Protein AF-A0AA35XEK7-F1 (afdb_monomer_lite)

Organism: Geodia barretti (NCBI:txid519541)

pLDDT: mean 79.17, std 14.67, range [44.12, 97.38]

Radius of gyration: 35.58 Å; chains: 1; bounding box: 58×60×101 Å

Secondary structure (DSSP, 8-state):
-GGGTPPTTSPSSTTS-S-SSPPP---PPTT--HHHHHHHHHTT-PPPPTTHHHHHHHHHHHHHHHHHHHHHHHHHS--HHHHHHHHHGGG-TT------PPPPGGGHHHHHHHHHHHHHHHHHHHHHHHHHHHHHTTHHHHHHHHHH--

InterPro domains:
  IPR000467 G-patch domain [PF01585] (1-35)
  IPR000467 G-patch domain [PS50174] (1-39)
  IPR000467 G-patch domain [SM00443] (1-37)

Foldseek 3Di:
DVVVVDDQPFADDPVSPHDNDDDDDQDADPPDDPVVSVVCVVVVVRDDDPPPVVVVVVVVVVVVVVVVVVVVVVVVDCDPVNVVCVVVCVVCPPDPPPPPDDDDPVCVVVVVVVVVVVVVVVVVVVVVVVVVVVVCVVVVVVVVVVVVPD

Structure (mmCIF, N/CA/C/O backbone):
data_AF-A0AA35XEK7-F1
#
_entry.id   AF-A0AA35XEK7-F1
#
loop_
_atom_site.group_PDB
_atom_site.id
_atom_site.type_symbol
_atom_site.label_atom_id
_atom_site.label_alt_id
_atom_site.label_comp_id
_atom_site.label_asym_id
_atom_site.label_entity_id
_atom_site.label_seq_id
_atom_site.pdbx_PDB_ins_code
_atom_site.Cartn_x
_atom_site.Cartn_y
_atom_site.Cartn_z
_atom_site.occupancy
_atom_site.B_iso_or_equiv
_atom_site.auth_seq_id
_atom_site.auth_comp_id
_atom_site.auth_asym_id
_atom_site.auth_atom_id
_atom_site.pdbx_PDB_model_num
ATOM 1 N N . MET A 1 1 ? -23.694 0.181 23.826 1.00 85.19 1 MET A N 1
ATOM 2 C CA . MET A 1 1 ? -24.130 1.590 23.705 1.00 85.19 1 MET A CA 1
ATOM 3 C C . MET A 1 1 ? -25.614 1.716 23.375 1.00 85.19 1 MET A C 1
ATOM 5 O O . MET A 1 1 ? -26.279 2.462 24.072 1.00 85.19 1 MET A O 1
ATOM 9 N N . ALA A 1 2 ? -26.163 0.967 22.407 1.00 89.62 2 ALA A N 1
ATOM 10 C CA . ALA A 1 2 ? -27.586 1.066 22.034 1.00 89.62 2 ALA A CA 1
ATOM 11 C C . ALA A 1 2 ? -28.577 0.903 23.209 1.00 89.62 2 ALA A C 1
ATOM 13 O O . ALA A 1 2 ? -29.532 1.659 23.316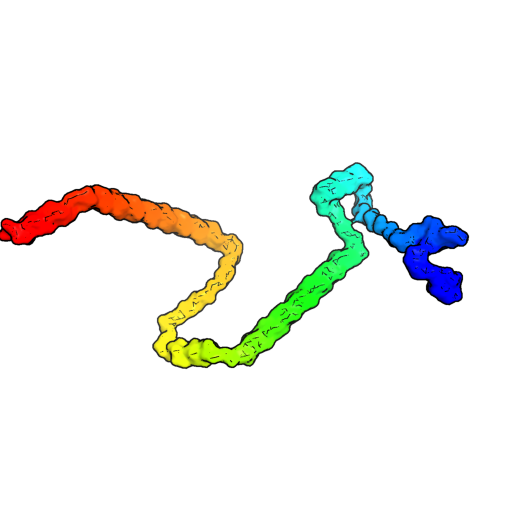 1.00 89.62 2 ALA A O 1
ATOM 14 N N . LYS A 1 3 ? -28.297 -0.006 24.157 1.00 94.62 3 LYS A N 1
ATOM 15 C CA . LYS A 1 3 ? -29.107 -0.189 25.381 1.00 94.62 3 LYS A CA 1
ATOM 16 C C . LYS A 1 3 ? -29.167 1.046 26.300 1.00 94.62 3 LYS A C 1
ATOM 18 O O . LYS A 1 3 ? -30.037 1.109 27.151 1.00 94.62 3 LYS A O 1
ATOM 23 N N . MET A 1 4 ? -28.261 2.010 26.122 1.00 91.44 4 MET A N 1
ATOM 24 C CA . MET A 1 4 ? -28.201 3.273 26.871 1.00 91.44 4 MET A CA 1
ATOM 25 C C . MET A 1 4 ? -28.792 4.451 26.075 1.00 91.44 4 MET A C 1
ATOM 27 O O . MET A 1 4 ? -28.543 5.601 26.416 1.00 91.44 4 MET A O 1
ATOM 31 N N . GLY A 1 5 ? -29.508 4.183 24.974 1.00 92.38 5 GLY A N 1
ATOM 32 C CA . GLY A 1 5 ? -30.110 5.219 24.127 1.00 92.38 5 GLY A CA 1
ATOM 33 C C . GLY A 1 5 ? -29.182 5.808 23.059 1.00 92.38 5 GLY A C 1
ATOM 34 O O . GLY A 1 5 ? -29.543 6.779 22.403 1.00 92.38 5 GLY A O 1
ATOM 35 N N . TYR A 1 6 ? -27.993 5.232 22.846 1.00 93.50 6 TYR A N 1
ATOM 36 C CA . TYR A 1 6 ? -27.131 5.638 21.734 1.00 93.50 6 TYR A CA 1
ATOM 37 C C . TYR A 1 6 ? -27.752 5.260 20.385 1.00 93.50 6 TYR A C 1
ATOM 39 O O . TYR A 1 6 ? -28.045 4.087 20.141 1.00 93.50 6 TYR A O 1
ATOM 47 N N . VAL A 1 7 ? -27.869 6.242 19.491 1.00 91.94 7 VAL A N 1
ATOM 48 C CA . VAL A 1 7 ? -28.348 6.052 18.119 1.00 91.94 7 VAL A CA 1
ATOM 49 C C . VAL A 1 7 ? -27.150 5.906 17.187 1.00 91.94 7 VAL A C 1
ATOM 51 O O . VAL A 1 7 ? -26.280 6.774 17.133 1.00 91.94 7 VAL A O 1
ATOM 54 N N . VAL A 1 8 ? -27.113 4.802 16.440 1.00 92.00 8 VAL A N 1
ATOM 55 C CA . VAL A 1 8 ? -26.034 4.513 15.487 1.00 92.00 8 VAL A CA 1
ATOM 56 C C . VAL A 1 8 ? -25.945 5.632 14.449 1.00 92.00 8 VAL A C 1
ATOM 58 O O . VAL A 1 8 ? -26.953 6.037 13.876 1.00 92.00 8 VAL A O 1
ATOM 61 N N . GLY A 1 9 ? -24.732 6.136 14.222 1.00 91.81 9 GLY A N 1
ATOM 62 C CA . GLY A 1 9 ? -24.469 7.215 13.266 1.00 91.81 9 GLY A CA 1
ATOM 63 C C . GLY A 1 9 ? -24.627 8.627 13.836 1.00 91.81 9 GLY A C 1
ATOM 64 O O . GLY A 1 9 ? -24.297 9.583 13.141 1.00 91.81 9 GLY A O 1
ATOM 65 N N . LYS A 1 10 ? -25.069 8.780 15.092 1.00 92.31 10 LYS A N 1
ATOM 66 C CA . LYS A 1 10 ? -25.047 10.069 15.795 1.00 92.31 10 LYS A CA 1
ATOM 67 C C . LYS A 1 10 ? -23.842 10.192 16.720 1.00 92.31 10 LYS A C 1
ATOM 69 O O . LYS A 1 10 ? -23.282 9.196 17.188 1.00 92.31 10 LYS A O 1
ATOM 74 N N . GLY A 1 11 ? -23.452 11.439 16.961 1.00 93.19 11 GLY A N 1
ATOM 75 C CA . GLY A 1 11 ? -22.467 11.796 17.966 1.00 93.19 11 GLY A CA 1
ATOM 76 C C . GLY A 1 11 ? -22.950 11.494 19.379 1.00 93.19 11 GLY A C 1
ATOM 77 O O . GLY A 1 11 ? -24.148 11.377 19.631 1.00 93.19 11 GLY A O 1
ATOM 78 N N . LEU A 1 12 ? -22.011 11.371 20.314 1.00 91.50 12 LEU A N 1
ATOM 79 C CA . LEU A 1 12 ? -22.321 11.340 21.748 1.00 91.50 12 LEU A CA 1
ATOM 80 C C . LEU A 1 12 ? -22.579 12.767 22.274 1.00 91.50 12 LEU A C 1
ATOM 82 O O . LEU A 1 12 ? -22.238 13.738 21.613 1.00 91.50 12 LEU A O 1
ATOM 86 N N . GLY A 1 13 ? -23.170 12.913 23.460 1.00 90.81 13 GLY A N 1
ATOM 87 C CA . GLY A 1 13 ? -23.490 14.220 24.061 1.00 90.81 13 GLY A CA 1
ATOM 88 C C . GLY A 1 13 ? -24.986 14.538 24.051 1.00 90.81 13 GLY A C 1
ATOM 89 O O . GLY A 1 13 ? -25.775 13.829 23.425 1.00 90.81 13 GLY A O 1
ATOM 90 N N . LYS A 1 14 ? -25.388 15.598 24.763 1.00 90.44 14 LYS A N 1
ATOM 91 C CA . LYS A 1 14 ? -26.807 15.929 25.009 1.00 90.44 14 LYS A CA 1
ATOM 92 C C . LYS A 1 14 ? -27.581 16.178 23.710 1.00 90.44 14 LYS A C 1
ATOM 94 O O . LYS A 1 14 ? -28.714 15.729 23.576 1.00 90.44 14 LYS A O 1
ATOM 99 N N . SER A 1 15 ? -26.934 16.844 22.757 1.00 91.62 15 SER A N 1
ATOM 100 C CA . SER A 1 15 ? -27.483 17.146 21.429 1.00 91.62 15 SER A CA 1
ATOM 101 C C . SER A 1 15 ? -26.858 16.292 20.316 1.00 91.62 15 SER A C 1
ATOM 103 O O . SER A 1 15 ? -27.102 16.542 19.139 1.00 91.62 15 SER A O 1
ATOM 105 N N . GLY A 1 16 ? -26.044 15.286 20.663 1.00 91.88 16 GLY A N 1
ATOM 106 C CA . GLY A 1 16 ? -25.302 14.470 19.695 1.00 91.88 16 GLY A CA 1
ATOM 107 C C . GLY A 1 16 ? -24.157 15.202 18.981 1.00 91.88 16 GLY A C 1
ATOM 108 O O . GLY A 1 16 ? -23.854 14.884 17.836 1.00 91.88 16 GLY A O 1
ATOM 109 N N . GLU A 1 17 ? -23.541 16.182 19.644 1.00 94.12 17 GLU A N 1
ATOM 110 C CA . GLU A 1 17 ? -22.461 17.041 19.120 1.00 94.12 17 GLU A CA 1
ATOM 111 C C . GLU A 1 17 ? -21.079 16.368 19.058 1.00 94.12 17 GLU A C 1
ATOM 113 O O . GLU A 1 17 ? -20.152 16.862 18.419 1.00 94.12 17 GLU A O 1
ATOM 118 N N . GLY A 1 18 ? -20.926 15.234 19.737 1.00 94.44 18 GLY A N 1
ATOM 119 C CA . GLY A 1 18 ? -19.691 14.473 19.786 1.00 94.44 18 GLY A CA 1
ATOM 120 C C . GLY A 1 18 ? -19.310 13.908 18.422 1.00 94.44 18 GLY A C 1
ATOM 121 O O . GLY A 1 18 ? -20.144 13.604 17.573 1.00 94.44 18 GLY A O 1
ATOM 122 N N . ARG A 1 19 ? -18.012 13.714 18.209 1.00 94.00 19 ARG A N 1
ATOM 123 C CA . ARG A 1 19 ? -17.510 13.191 16.940 1.00 94.00 19 ARG A CA 1
ATOM 124 C C . ARG A 1 19 ? -17.927 11.728 16.748 1.00 94.00 19 ARG A C 1
ATOM 126 O O . ARG A 1 19 ? -17.733 10.905 17.638 1.00 94.00 19 ARG A O 1
ATOM 133 N N . VAL A 1 20 ? -18.477 11.414 15.575 1.00 94.00 20 VAL A N 1
ATOM 134 C CA . VAL A 1 20 ? -18.839 10.038 15.182 1.00 94.00 20 VAL A CA 1
ATOM 135 C C . VAL A 1 20 ? -17.607 9.263 14.732 1.00 94.00 20 VAL A C 1
ATOM 137 O O . VAL A 1 20 ? -17.422 8.101 15.085 1.00 94.00 20 VAL A O 1
ATOM 140 N N . GLU A 1 21 ? -16.753 9.919 13.950 1.00 91.75 21 GLU A N 1
ATOM 141 C CA . GLU A 1 21 ? -15.541 9.303 13.434 1.00 91.75 21 GLU A CA 1
ATOM 142 C C . GLU A 1 21 ? -14.427 9.303 14.485 1.00 91.75 21 GLU A C 1
ATOM 144 O O . GLU A 1 21 ? -14.145 10.348 15.086 1.00 91.75 21 GLU A O 1
ATOM 149 N N . PRO A 1 22 ? -13.749 8.164 14.689 1.00 91.25 22 PRO A N 1
ATOM 150 C CA . PRO A 1 22 ? -12.598 8.109 15.571 1.00 91.25 22 PRO A CA 1
ATOM 151 C C . PRO A 1 22 ? -11.480 9.018 15.051 1.00 91.25 22 PRO A C 1
ATOM 153 O O . PRO A 1 22 ? -11.275 9.171 13.847 1.00 91.25 22 PRO A O 1
ATOM 156 N N . VAL A 1 23 ? -10.727 9.614 15.974 1.00 89.94 23 VAL A N 1
ATOM 157 C CA . VAL A 1 23 ? -9.569 10.438 15.621 1.00 89.94 23 VAL A CA 1
ATOM 158 C C . VAL A 1 23 ? -8.355 9.540 15.433 1.00 89.94 23 VAL A C 1
ATOM 160 O O . VAL A 1 23 ? -7.964 8.810 16.343 1.00 89.94 23 VAL A O 1
ATOM 163 N N . GLU A 1 24 ? -7.741 9.603 14.255 1.00 85.12 24 GLU A N 1
ATOM 164 C CA . GLU A 1 24 ? -6.498 8.885 13.993 1.00 85.12 24 GLU A CA 1
ATOM 165 C C . GLU A 1 24 ? -5.318 9.529 14.730 1.00 85.12 24 GLU A C 1
ATOM 167 O O . GLU A 1 24 ? -5.110 10.742 14.673 1.00 85.12 24 GLU A O 1
ATOM 172 N N . ILE A 1 25 ? -4.503 8.698 15.383 1.00 83.81 25 ILE A N 1
ATOM 173 C CA . ILE A 1 25 ? -3.315 9.138 16.120 1.00 83.81 25 ILE A CA 1
ATOM 174 C C . ILE A 1 25 ? -2.065 8.803 15.304 1.00 83.81 25 ILE A C 1
ATOM 176 O O . ILE A 1 25 ? -1.868 7.663 14.875 1.00 83.81 25 ILE A O 1
ATOM 180 N N . LYS A 1 26 ? -1.183 9.793 15.125 1.00 82.50 26 LYS A N 1
ATOM 181 C CA . LYS A 1 26 ? 0.135 9.607 14.505 1.00 82.50 26 LYS A CA 1
ATOM 182 C C . LYS A 1 26 ? 1.175 9.371 15.592 1.00 82.50 26 LYS A C 1
ATOM 184 O O . LYS A 1 26 ? 1.430 10.248 16.409 1.00 82.50 26 LYS A O 1
ATOM 189 N N . ILE A 1 27 ? 1.779 8.188 15.586 1.00 82.88 27 ILE A N 1
ATOM 190 C CA . ILE A 1 27 ? 2.842 7.844 16.531 1.00 82.88 27 ILE A CA 1
ATOM 191 C C . ILE A 1 27 ? 4.171 8.313 15.950 1.00 82.88 27 ILE A C 1
ATOM 193 O O . ILE A 1 27 ? 4.605 7.832 14.902 1.00 82.88 27 ILE A O 1
ATOM 197 N N . LEU A 1 28 ? 4.791 9.270 16.637 1.00 85.75 28 LEU A N 1
ATOM 198 C CA . LEU A 1 28 ? 6.112 9.767 16.288 1.00 85.75 28 LEU A CA 1
ATOM 199 C C . LEU A 1 28 ? 7.199 8.854 16.874 1.00 85.75 28 LEU A C 1
ATOM 201 O O . LEU A 1 28 ? 7.012 8.261 17.939 1.00 85.75 28 LEU A O 1
ATOM 205 N N . PRO A 1 29 ? 8.334 8.705 16.178 1.00 85.25 29 PRO A N 1
ATOM 206 C CA . PRO A 1 29 ? 9.476 7.977 16.711 1.00 85.25 29 PRO A CA 1
ATOM 207 C C . PRO A 1 29 ? 10.034 8.665 17.975 1.00 85.25 29 PRO A C 1
ATOM 209 O O . PRO A 1 29 ? 10.183 9.887 17.980 1.00 85.25 29 PRO A O 1
ATOM 212 N N . PRO A 1 30 ? 10.370 7.906 19.036 1.00 85.75 30 PRO A N 1
ATOM 213 C CA . PRO A 1 30 ? 10.910 8.480 20.266 1.00 85.75 30 PRO A CA 1
ATOM 214 C C . PRO A 1 30 ? 12.299 9.092 20.035 1.00 85.75 30 PRO A C 1
ATOM 216 O O . PRO A 1 30 ? 13.047 8.636 19.168 1.00 85.75 30 PRO A O 1
ATOM 219 N N . GLY A 1 31 ? 12.648 10.111 20.827 1.00 89.62 31 GLY A N 1
ATOM 220 C CA . GLY A 1 31 ? 13.969 10.755 20.789 1.00 89.62 31 GLY A CA 1
ATOM 221 C C . GLY A 1 31 ? 14.223 11.638 19.562 1.00 89.62 31 GLY A C 1
ATOM 222 O O . GLY A 1 31 ? 15.374 11.920 19.245 1.00 89.62 31 GLY A O 1
ATOM 223 N N . LYS A 1 32 ? 13.169 12.050 18.848 1.00 88.56 32 LYS A N 1
ATOM 224 C CA . LYS A 1 32 ? 13.248 12.905 17.658 1.00 88.56 32 LYS A CA 1
ATOM 225 C C . LYS A 1 32 ? 12.484 14.207 17.881 1.00 88.56 32 LYS A C 1
ATOM 227 O O . LYS A 1 32 ? 11.436 14.197 18.523 1.00 88.56 32 LYS A O 1
ATOM 232 N N . SER A 1 33 ? 13.005 15.313 17.350 1.00 91.75 33 SER A N 1
ATOM 233 C CA . SER A 1 33 ? 12.318 16.606 17.378 1.00 91.75 33 SER A CA 1
ATOM 234 C C . SER A 1 33 ? 11.083 16.592 16.474 1.00 91.75 33 SER A C 1
ATOM 236 O O . SER A 1 33 ? 10.973 15.775 15.553 1.00 91.75 33 SER A O 1
ATOM 238 N N . LEU A 1 34 ? 10.144 17.503 16.740 1.00 90.25 34 LEU A N 1
ATOM 239 C CA . LEU A 1 34 ? 8.961 17.678 15.895 1.00 90.25 34 LEU A CA 1
ATOM 240 C C . LEU A 1 34 ? 9.347 18.096 14.472 1.00 90.25 34 LEU A C 1
ATOM 242 O O . LEU A 1 34 ? 8.769 17.563 13.527 1.00 90.25 34 LEU A O 1
ATOM 246 N N . ASP A 1 35 ? 10.371 18.937 14.326 1.00 91.12 35 ASP A N 1
ATOM 247 C CA . ASP A 1 35 ? 10.890 19.380 13.026 1.00 91.12 35 ASP A CA 1
ATOM 248 C C . ASP A 1 35 ? 11.404 18.193 12.204 1.00 91.12 35 ASP A C 1
ATOM 250 O O . ASP A 1 35 ? 10.961 17.960 11.082 1.00 91.12 35 ASP A O 1
ATOM 254 N N . MET A 1 36 ? 12.222 17.329 12.814 1.00 88.31 36 MET A N 1
ATOM 255 C CA . MET A 1 36 ? 12.719 16.128 12.142 1.00 88.31 36 MET A CA 1
ATOM 256 C C . MET A 1 36 ? 11.586 15.125 11.842 1.00 88.31 36 MET A C 1
ATOM 258 O O . MET A 1 36 ? 11.653 14.351 10.886 1.00 88.31 36 MET A O 1
ATOM 262 N N . CYS A 1 37 ? 10.512 15.119 12.639 1.00 87.44 37 CYS A N 1
ATOM 263 C CA . CYS A 1 37 ? 9.318 14.328 12.339 1.00 87.44 37 CYS A CA 1
ATOM 264 C C . CYS A 1 37 ? 8.509 14.896 11.163 1.00 87.44 37 CYS A C 1
ATOM 266 O O . CYS A 1 37 ? 7.892 14.112 10.435 1.00 87.44 37 CYS A O 1
ATOM 268 N N . ALA A 1 38 ? 8.498 16.219 10.978 1.00 86.94 38 ALA A N 1
ATOM 269 C CA . ALA A 1 38 ? 7.870 16.874 9.837 1.00 86.94 38 ALA A CA 1
ATOM 270 C C . ALA A 1 38 ? 8.627 16.545 8.544 1.00 86.94 38 ALA A C 1
ATOM 272 O O . ALA A 1 38 ? 8.008 16.060 7.598 1.00 86.94 38 ALA A O 1
ATOM 273 N N . GLU A 1 39 ? 9.956 16.640 8.553 1.00 88.94 39 GLU A N 1
ATOM 274 C CA . GLU A 1 39 ? 10.799 16.230 7.420 1.00 88.94 39 GLU A CA 1
ATOM 275 C C . GLU A 1 39 ? 10.580 14.752 7.059 1.00 88.94 39 GLU A C 1
ATOM 277 O O . GLU A 1 39 ? 10.261 14.414 5.920 1.00 88.94 39 GLU A O 1
ATOM 282 N N . MET A 1 40 ? 10.612 13.841 8.042 1.00 84.94 40 MET A N 1
ATOM 283 C CA . MET A 1 40 ? 10.345 12.413 7.794 1.00 84.94 40 MET A CA 1
ATOM 284 C C . MET A 1 40 ? 8.930 12.141 7.267 1.00 84.94 40 MET A C 1
ATOM 286 O O . MET A 1 40 ? 8.693 11.088 6.658 1.00 84.94 40 MET A O 1
ATOM 290 N N . ARG A 1 41 ? 7.974 13.044 7.525 1.00 84.50 41 ARG A N 1
ATOM 291 C CA . ARG A 1 41 ? 6.620 12.973 6.968 1.00 84.50 41 ARG A CA 1
ATOM 292 C C . ARG A 1 41 ? 6.612 13.334 5.495 1.00 84.50 41 ARG A C 1
ATOM 294 O O . ARG A 1 41 ? 5.976 12.613 4.729 1.00 84.50 41 ARG A O 1
ATOM 301 N N . GLU A 1 42 ? 7.284 14.417 5.127 1.00 86.12 42 GLU A N 1
ATOM 302 C CA . GLU A 1 42 ? 7.402 14.875 3.740 1.00 86.12 42 GLU A CA 1
ATOM 303 C C . GLU A 1 42 ? 8.154 13.852 2.886 1.00 86.12 42 GLU A C 1
ATOM 305 O O . GLU A 1 42 ? 7.720 13.510 1.789 1.00 86.12 42 GLU A O 1
ATOM 310 N N . GLU A 1 43 ? 9.196 13.242 3.447 1.00 86.38 43 GLU A N 1
ATOM 311 C CA . GLU A 1 43 ? 9.944 12.159 2.807 1.00 86.38 43 GLU A CA 1
ATOM 312 C C . GLU A 1 43 ? 9.193 10.810 2.778 1.00 86.38 43 GLU A C 1
ATOM 314 O O . GLU A 1 43 ? 9.688 9.829 2.218 1.00 86.38 43 GLU A O 1
ATOM 319 N N . GLY A 1 44 ? 8.029 10.703 3.431 1.00 79.69 44 GLY A N 1
ATOM 320 C CA . GLY A 1 44 ? 7.254 9.460 3.514 1.00 79.69 44 GLY A CA 1
ATOM 321 C C . GLY A 1 44 ? 7.927 8.334 4.316 1.00 79.69 44 GLY A C 1
ATOM 322 O O . GLY A 1 44 ? 7.514 7.175 4.216 1.00 79.69 44 GLY A O 1
ATOM 323 N N . LYS A 1 45 ? 8.952 8.646 5.122 1.00 76.25 45 LYS A N 1
ATOM 324 C CA . LYS A 1 45 ? 9.736 7.680 5.919 1.00 76.25 45 LYS A CA 1
ATOM 325 C C . LYS A 1 45 ? 9.135 7.390 7.299 1.00 76.25 45 LYS A C 1
ATOM 327 O O . LYS A 1 45 ? 9.628 6.513 8.013 1.00 76.25 45 LYS A O 1
ATOM 332 N N . LEU A 1 46 ? 8.074 8.096 7.697 1.00 74.31 46 LEU A N 1
ATOM 333 C CA . LEU A 1 46 ? 7.366 7.818 8.948 1.00 74.31 46 LEU A CA 1
ATOM 334 C C . LEU A 1 46 ? 6.811 6.388 8.957 1.00 74.31 46 LEU A C 1
ATOM 336 O O . LEU A 1 46 ? 6.058 5.966 8.077 1.00 74.31 46 LEU A O 1
ATOM 340 N N . ARG A 1 47 ? 7.182 5.628 9.992 1.00 67.44 47 ARG A N 1
ATOM 341 C CA . ARG A 1 47 ? 6.690 4.262 10.180 1.00 67.44 47 ARG A CA 1
ATOM 342 C C . ARG A 1 47 ? 5.184 4.308 10.433 1.00 67.44 47 ARG A C 1
ATOM 344 O O . ARG A 1 47 ? 4.692 5.143 11.186 1.00 67.44 47 ARG A O 1
ATOM 351 N N . LYS A 1 48 ? 4.453 3.383 9.807 1.00 66.12 48 LYS A N 1
ATOM 352 C CA . LYS A 1 48 ? 3.015 3.211 10.045 1.00 66.12 48 LYS A CA 1
ATOM 353 C C . LYS A 1 48 ? 2.769 2.824 11.501 1.00 66.12 48 LYS A C 1
ATOM 355 O O . LYS A 1 48 ? 3.615 2.179 12.121 1.00 66.12 48 LYS A O 1
ATOM 360 N N . ALA A 1 49 ? 1.595 3.187 12.014 1.00 63.81 49 ALA A N 1
ATOM 361 C CA . ALA A 1 49 ? 1.209 2.890 13.385 1.00 63.81 49 ALA A CA 1
ATOM 362 C C . ALA A 1 49 ? 1.411 1.390 13.724 1.00 63.81 49 ALA A C 1
ATOM 364 O O . ALA A 1 49 ? 1.137 0.522 12.877 1.00 63.81 49 ALA A O 1
ATOM 365 N N . PRO A 1 50 ? 1.881 1.059 14.944 1.00 56.31 50 PRO A N 1
ATOM 366 C CA . PRO A 1 50 ? 2.046 -0.311 15.412 1.00 56.31 50 PRO A CA 1
ATOM 367 C C . PRO A 1 50 ? 0.713 -1.065 15.314 1.00 56.31 50 PRO A C 1
ATOM 369 O O . PRO A 1 50 ? -0.216 -0.830 16.072 1.00 56.31 50 PRO A O 1
ATOM 372 N N . GLY A 1 51 ? 0.617 -1.969 14.337 1.00 59.94 51 GLY A N 1
ATOM 373 C CA . GLY A 1 51 ? -0.599 -2.737 14.042 1.00 59.94 51 GLY A CA 1
ATOM 374 C C . GLY A 1 51 ? -0.827 -2.918 12.544 1.00 59.94 51 GLY A C 1
ATOM 375 O O . GLY A 1 51 ? -0.969 -4.051 12.077 1.00 59.94 51 GLY A O 1
ATOM 376 N N . GLN A 1 52 ? -0.712 -1.835 11.772 1.00 61.50 52 GLN A N 1
ATOM 377 C CA . GLN A 1 52 ? -0.951 -1.858 10.322 1.00 61.50 52 GLN A CA 1
ATOM 378 C C . GLN A 1 52 ? 0.072 -2.728 9.569 1.00 61.50 52 GLN A C 1
ATOM 380 O O . GLN A 1 52 ? -0.263 -3.428 8.612 1.00 61.50 52 GLN A O 1
ATOM 385 N N . GLU A 1 53 ? 1.327 -2.752 10.027 1.00 61.66 53 GLU A N 1
ATOM 386 C CA . GLU A 1 53 ? 2.373 -3.591 9.430 1.00 61.66 53 GLU A CA 1
ATOM 387 C C . GLU A 1 53 ? 2.119 -5.093 9.665 1.00 61.66 53 GLU A C 1
ATOM 389 O O . GLU A 1 53 ? 2.280 -5.919 8.758 1.00 61.66 53 GLU A O 1
ATOM 394 N N . LYS A 1 54 ? 1.653 -5.458 10.869 1.00 64.94 54 LYS A N 1
ATOM 395 C CA . LYS A 1 54 ? 1.332 -6.850 11.226 1.00 64.94 54 LYS A CA 1
ATOM 396 C C . LYS A 1 54 ? 0.145 -7.361 10.410 1.00 64.94 54 LYS A C 1
ATOM 398 O O . LYS A 1 54 ? 0.178 -8.498 9.930 1.00 64.94 54 LYS A O 1
ATOM 403 N N . GLU A 1 55 ? -0.867 -6.525 10.206 1.00 69.44 55 GLU A N 1
ATOM 404 C CA . GLU A 1 55 ? -2.036 -6.856 9.394 1.00 69.44 55 GLU A CA 1
ATOM 405 C C . GLU A 1 55 ? -1.686 -6.996 7.906 1.00 69.44 55 GLU A C 1
ATOM 407 O O . GLU A 1 55 ? -2.015 -8.012 7.285 1.00 69.44 55 GLU A O 1
ATOM 412 N N . GLY A 1 56 ? -0.915 -6.054 7.351 1.00 71.81 56 GLY A N 1
ATOM 413 C CA . GLY A 1 56 ? -0.427 -6.133 5.972 1.00 71.81 56 GLY A CA 1
ATOM 414 C C . GLY A 1 56 ? 0.395 -7.401 5.715 1.00 71.81 56 GLY A C 1
ATOM 415 O O . GLY A 1 56 ? 0.182 -8.104 4.718 1.00 71.81 56 GLY A O 1
ATOM 416 N N . ARG A 1 57 ? 1.279 -7.767 6.652 1.00 78.00 57 ARG A N 1
ATOM 417 C CA . ARG A 1 57 ? 2.077 -9.000 6.574 1.00 78.00 57 ARG A CA 1
ATOM 418 C C . ARG A 1 57 ? 1.203 -10.257 6.640 1.00 78.00 57 ARG A C 1
ATOM 420 O O . ARG A 1 57 ? 1.418 -11.181 5.850 1.00 78.00 57 ARG A O 1
ATOM 427 N N . ARG A 1 58 ? 0.195 -10.293 7.522 1.00 80.38 58 ARG A N 1
ATOM 428 C CA . ARG A 1 58 ? -0.774 -11.405 7.617 1.00 80.38 58 ARG A CA 1
ATOM 429 C C . ARG A 1 58 ? -1.602 -11.546 6.339 1.00 80.38 58 ARG A C 1
ATOM 431 O O . ARG A 1 58 ? -1.689 -12.651 5.798 1.00 80.38 58 ARG A O 1
ATOM 438 N N . ARG A 1 59 ? -2.128 -10.443 5.798 1.00 83.56 59 ARG A N 1
ATOM 439 C CA . ARG A 1 59 ? -2.900 -10.429 4.544 1.00 83.56 59 ARG A CA 1
ATOM 440 C C . ARG A 1 59 ? -2.061 -10.911 3.361 1.00 83.56 59 ARG A C 1
ATOM 442 O O . ARG A 1 59 ? -2.523 -11.744 2.581 1.00 83.56 59 ARG A O 1
ATOM 449 N N . ARG A 1 60 ? -0.803 -10.464 3.257 1.00 83.50 60 ARG A N 1
ATOM 450 C CA . ARG A 1 60 ? 0.132 -10.920 2.214 1.00 83.50 60 ARG A CA 1
ATOM 451 C C . ARG A 1 60 ? 0.451 -12.411 2.347 1.00 83.50 60 ARG A C 1
ATOM 453 O O . ARG A 1 60 ? 0.479 -13.110 1.337 1.00 83.50 60 ARG A O 1
ATOM 460 N N . ARG A 1 61 ? 0.635 -12.916 3.573 1.00 86.25 61 ARG A N 1
ATOM 461 C CA . ARG A 1 61 ? 0.855 -14.350 3.835 1.00 86.25 61 ARG A CA 1
ATOM 462 C C . ARG A 1 61 ? -0.363 -15.193 3.449 1.00 86.25 61 ARG A C 1
ATOM 464 O O . ARG A 1 61 ? -0.185 -16.235 2.829 1.00 86.25 61 ARG A O 1
ATOM 471 N N . ARG A 1 62 ? -1.583 -14.734 3.757 1.00 89.19 62 ARG A N 1
ATOM 472 C CA . ARG A 1 62 ? -2.829 -15.420 3.371 1.00 89.19 62 ARG A CA 1
ATOM 473 C C . ARG A 1 62 ? -2.996 -15.480 1.851 1.00 89.19 62 ARG A C 1
ATOM 475 O O . ARG A 1 62 ? -3.260 -16.554 1.330 1.00 89.19 62 ARG A O 1
ATOM 482 N N . LYS A 1 63 ? -2.757 -14.367 1.144 1.00 89.19 63 LYS A N 1
ATOM 483 C CA . LYS A 1 63 ? -2.788 -14.337 -0.330 1.00 89.19 63 LYS A CA 1
ATOM 484 C C . LYS A 1 63 ? -1.791 -15.318 -0.950 1.00 89.19 63 LYS A C 1
ATOM 486 O O . LYS A 1 63 ? -2.158 -16.048 -1.856 1.00 89.19 63 LYS A O 1
ATOM 491 N N . ARG A 1 64 ? -0.554 -15.368 -0.439 1.00 87.25 64 ARG A N 1
ATOM 492 C CA . ARG A 1 64 ? 0.460 -16.319 -0.928 1.00 87.25 64 ARG A CA 1
ATOM 493 C C . ARG A 1 64 ? 0.022 -17.770 -0.752 1.00 87.25 64 ARG A C 1
ATOM 495 O O . ARG A 1 64 ? 0.155 -18.538 -1.687 1.00 87.25 64 ARG A O 1
ATOM 502 N N . ARG A 1 65 ? -0.535 -18.121 0.413 1.00 88.62 65 ARG A N 1
ATOM 503 C CA . ARG A 1 65 ? -1.035 -19.481 0.670 1.00 88.62 65 ARG A CA 1
ATOM 504 C C . ARG A 1 65 ? -2.146 -19.885 -0.296 1.00 88.62 65 ARG A C 1
ATOM 506 O O . ARG A 1 65 ? -2.099 -20.995 -0.789 1.00 88.62 65 ARG A O 1
ATOM 513 N N . LEU A 1 66 ? -3.090 -18.987 -0.581 1.00 88.44 66 LEU A N 1
ATOM 514 C CA . LEU A 1 66 ? -4.192 -19.268 -1.505 1.00 88.44 66 LEU A CA 1
ATOM 515 C C . LEU A 1 66 ? -3.701 -19.536 -2.939 1.00 88.44 66 LEU A C 1
ATOM 517 O O . LEU A 1 66 ? -4.187 -20.446 -3.598 1.00 88.44 66 LEU A O 1
ATOM 521 N N . VAL A 1 67 ? -2.725 -18.751 -3.404 1.00 88.25 67 VAL A N 1
ATOM 522 C CA . VAL A 1 67 ? -2.114 -18.936 -4.732 1.00 88.25 67 VAL A CA 1
ATOM 523 C C . VAL A 1 67 ? -1.303 -20.231 -4.796 1.00 88.25 67 VAL A C 1
ATOM 525 O O . VAL A 1 67 ? -1.299 -20.910 -5.814 1.00 88.25 67 VAL A O 1
ATOM 528 N N . GLU A 1 68 ? -0.615 -20.583 -3.711 1.00 87.62 68 GLU A N 1
ATOM 529 C CA . GLU A 1 68 ? 0.124 -21.844 -3.628 1.00 87.62 68 GLU A CA 1
ATOM 530 C C . GLU A 1 68 ? -0.825 -23.044 -3.702 1.00 87.62 68 GLU A C 1
ATOM 532 O O . GLU A 1 68 ? -0.596 -23.972 -4.469 1.00 87.62 68 GLU A O 1
ATOM 537 N N . THR A 1 69 ? -1.932 -23.007 -2.951 1.00 85.19 69 THR A N 1
ATOM 538 C CA . THR A 1 69 ? -2.917 -24.095 -2.955 1.00 85.19 69 THR A CA 1
ATOM 539 C C . THR A 1 69 ? -3.573 -24.267 -4.318 1.00 85.19 69 THR A C 1
ATOM 541 O O . THR A 1 69 ? -3.723 -25.401 -4.759 1.00 85.19 69 THR A O 1
ATOM 544 N N . SER A 1 70 ? -3.898 -23.172 -5.016 1.00 80.31 70 SER A N 1
A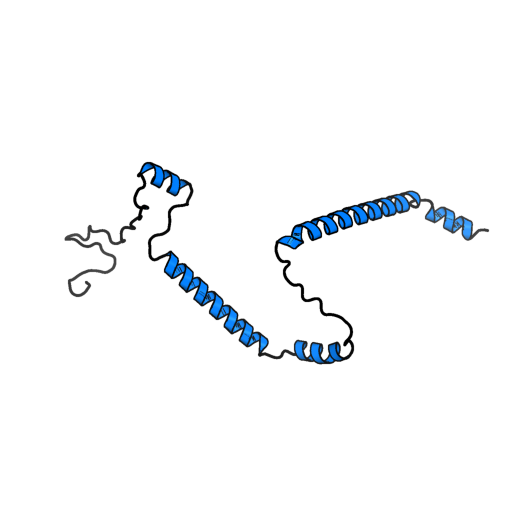TOM 545 C CA . SER A 1 70 ? -4.494 -23.258 -6.353 1.00 80.31 70 SER A CA 1
ATOM 546 C C . SER A 1 70 ? -3.518 -23.828 -7.384 1.00 80.31 70 SER A C 1
ATOM 548 O O . SER A 1 70 ? -3.912 -24.652 -8.197 1.00 80.31 70 SER A O 1
ATOM 550 N N . ARG A 1 71 ? -2.231 -23.462 -7.314 1.00 79.88 71 ARG A N 1
ATOM 551 C CA . ARG A 1 71 ? -1.194 -24.029 -8.195 1.00 79.88 71 ARG A CA 1
ATOM 552 C C . ARG A 1 71 ? -1.000 -25.524 -7.978 1.00 79.88 71 ARG A C 1
ATOM 554 O O . ARG A 1 71 ? -0.952 -26.271 -8.942 1.00 79.88 71 ARG A O 1
ATOM 561 N N . ILE A 1 72 ? -0.947 -25.965 -6.721 1.00 76.81 72 ILE A N 1
ATOM 562 C CA . ILE A 1 72 ? -0.823 -27.392 -6.391 1.00 76.81 72 ILE A CA 1
ATOM 563 C C . ILE A 1 72 ? -2.052 -28.173 -6.884 1.00 76.81 72 ILE A C 1
ATOM 565 O O . ILE A 1 72 ? -1.927 -29.316 -7.315 1.00 76.81 72 ILE A O 1
ATOM 569 N N . GLU A 1 73 ? -3.250 -27.587 -6.814 1.00 75.44 73 GLU A N 1
ATOM 570 C CA . GLU A 1 73 ? -4.458 -28.201 -7.375 1.00 75.44 73 GLU A CA 1
ATOM 571 C C . GLU A 1 73 ? -4.433 -28.268 -8.906 1.00 75.44 73 GLU A C 1
ATOM 573 O O . GLU A 1 73 ? -4.857 -29.278 -9.462 1.00 75.44 73 GLU A O 1
ATOM 578 N N . GLU A 1 74 ? -3.925 -27.239 -9.584 1.00 74.88 74 GLU A N 1
ATOM 579 C CA . GLU A 1 74 ? -3.743 -27.230 -11.041 1.00 74.88 74 GLU A CA 1
ATOM 580 C C . GLU A 1 74 ? -2.699 -28.259 -11.493 1.00 74.88 74 GLU A C 1
ATOM 582 O O . GLU A 1 74 ? -2.961 -29.009 -12.426 1.00 74.88 74 GLU A O 1
ATOM 587 N N . GLU A 1 75 ? -1.568 -28.373 -10.795 1.00 72.31 75 GLU A N 1
ATOM 588 C CA . GLU A 1 75 ? -0.512 -29.356 -11.091 1.00 72.31 75 GLU A CA 1
ATOM 589 C C . GLU A 1 75 ? -0.974 -30.809 -10.887 1.00 72.31 75 GLU A C 1
ATOM 591 O O . GLU A 1 75 ? -0.495 -31.720 -11.559 1.00 72.31 75 GLU A O 1
ATOM 596 N N . LYS A 1 76 ? -1.927 -31.048 -9.978 1.00 72.31 76 LYS A N 1
ATOM 597 C CA . LYS A 1 76 ? -2.541 -32.374 -9.788 1.00 72.31 76 LYS A CA 1
ATOM 598 C C . LYS A 1 76 ? -3.530 -32.740 -10.894 1.00 72.31 76 LYS A C 1
ATOM 600 O O . LYS A 1 76 ? -3.856 -33.919 -11.044 1.00 72.31 76 LYS A O 1
ATOM 605 N N . ARG A 1 77 ? -4.045 -31.761 -11.643 1.00 76.50 77 ARG A N 1
ATOM 606 C CA . ARG A 1 77 ? -4.944 -32.016 -12.771 1.00 76.50 77 ARG A CA 1
ATOM 607 C C . ARG A 1 77 ? -4.099 -32.349 -13.993 1.00 76.50 77 ARG A C 1
ATOM 609 O O . ARG A 1 77 ? -3.582 -31.465 -14.660 1.00 76.50 77 ARG A O 1
ATOM 616 N N . VAL A 1 78 ? -3.988 -33.639 -14.292 1.00 77.62 78 VAL A N 1
ATOM 617 C CA . VAL A 1 78 ? -3.346 -34.105 -15.525 1.00 77.62 78 VAL A CA 1
ATOM 618 C C . VAL A 1 78 ? -4.200 -33.661 -16.715 1.00 77.62 78 VAL A C 1
ATOM 620 O O . VAL A 1 78 ? -5.345 -34.096 -16.856 1.00 77.62 78 VAL A O 1
ATOM 623 N N . ASN A 1 79 ? -3.657 -32.788 -17.561 1.00 81.94 79 ASN A N 1
ATOM 624 C CA . ASN A 1 79 ? -4.333 -32.294 -18.758 1.00 81.94 79 ASN A CA 1
ATOM 625 C C . ASN A 1 79 ? -4.006 -33.157 -19.986 1.00 81.94 79 ASN A C 1
ATOM 627 O O . ASN A 1 79 ? -2.999 -33.864 -20.041 1.00 81.94 79 ASN A O 1
ATOM 631 N N . VAL A 1 80 ? -4.825 -33.040 -21.037 1.00 84.69 80 VAL A N 1
ATOM 632 C CA . VAL A 1 80 ? -4.575 -33.693 -22.340 1.00 84.69 80 VAL A CA 1
ATOM 633 C C . VAL A 1 80 ? -3.204 -33.297 -22.904 1.00 84.69 80 VAL A C 1
ATOM 635 O O . VAL A 1 80 ? -2.522 -34.117 -23.513 1.00 84.69 80 VAL A O 1
ATOM 638 N N . PHE A 1 81 ? -2.756 -32.068 -22.640 1.00 83.88 81 PHE A N 1
ATOM 639 C CA . PHE A 1 81 ? -1.425 -31.604 -23.024 1.00 83.88 81 PHE A CA 1
ATOM 640 C C . PHE A 1 81 ? -0.303 -32.301 -22.253 1.00 83.88 81 PHE A C 1
ATOM 642 O O . PHE A 1 81 ? 0.723 -32.594 -22.852 1.00 83.88 81 PHE A O 1
ATOM 649 N N . ASP A 1 82 ? -0.496 -32.646 -20.979 1.00 82.94 82 ASP A N 1
ATOM 650 C CA . ASP A 1 82 ? 0.493 -33.418 -20.216 1.00 82.94 82 ASP A CA 1
ATOM 651 C C . ASP A 1 82 ? 0.615 -34.841 -20.771 1.00 82.94 82 ASP A C 1
ATOM 653 O O . ASP A 1 82 ? 1.718 -35.370 -20.905 1.00 82.94 82 ASP A O 1
ATOM 657 N N . PHE A 1 83 ? -0.507 -35.436 -21.190 1.00 84.88 83 PHE A N 1
ATOM 658 C CA . PHE A 1 83 ? -0.518 -36.724 -21.884 1.00 84.88 83 PHE A CA 1
ATOM 659 C C . PHE A 1 83 ? 0.184 -36.656 -23.248 1.00 84.88 83 PHE A C 1
ATOM 661 O O . PHE A 1 83 ? 1.000 -37.525 -23.568 1.00 84.88 83 PHE A O 1
ATOM 668 N N . LEU A 1 84 ? -0.094 -35.617 -24.041 1.00 85.06 84 LEU A N 1
ATOM 669 C CA . LEU A 1 84 ? 0.573 -35.385 -25.323 1.00 85.06 84 LEU A CA 1
ATOM 670 C C . LEU A 1 84 ? 2.074 -35.160 -25.130 1.00 85.06 84 LEU A C 1
ATOM 672 O O . LEU A 1 84 ? 2.872 -35.806 -25.802 1.00 85.06 84 LEU A O 1
ATOM 676 N N . ASN A 1 85 ? 2.467 -34.332 -24.165 1.00 83.75 85 ASN A N 1
ATOM 677 C CA . ASN A 1 85 ? 3.864 -34.101 -23.813 1.00 83.75 85 ASN A CA 1
ATOM 678 C C . ASN A 1 85 ? 4.538 -35.414 -23.393 1.00 83.75 85 ASN A C 1
ATOM 680 O O . ASN A 1 85 ? 5.594 -35.748 -23.919 1.00 83.75 85 ASN A O 1
ATOM 684 N N . ALA A 1 86 ? 3.897 -36.234 -22.557 1.00 82.69 86 ALA A N 1
ATOM 685 C CA . ALA A 1 86 ? 4.434 -37.532 -22.146 1.00 82.69 86 ALA A CA 1
ATOM 686 C C . ALA A 1 86 ? 4.539 -38.557 -23.295 1.00 82.69 86 ALA A C 1
ATOM 688 O O . ALA A 1 86 ? 5.407 -39.435 -23.263 1.00 82.69 86 ALA A O 1
ATOM 689 N N . LYS A 1 87 ? 3.662 -38.488 -24.304 1.00 82.75 87 LYS A N 1
ATOM 690 C CA . LYS A 1 87 ? 3.672 -39.393 -25.467 1.00 82.75 87 LYS A CA 1
ATOM 691 C C . LYS A 1 87 ? 4.619 -38.944 -26.577 1.00 82.75 87 LYS A C 1
ATOM 693 O O . LYS A 1 87 ? 5.225 -39.802 -27.217 1.00 82.75 87 LYS A O 1
ATOM 698 N N . LEU A 1 88 ? 4.763 -37.640 -26.788 1.00 77.00 88 LEU A N 1
ATOM 699 C CA . LEU A 1 88 ? 5.617 -37.066 -27.827 1.00 77.00 88 LEU A CA 1
ATOM 700 C C . LEU A 1 88 ? 7.075 -36.941 -27.352 1.00 77.00 88 LEU A C 1
ATOM 702 O O . LEU A 1 88 ? 7.982 -37.263 -28.112 1.00 77.00 88 LEU A O 1
ATOM 706 N N . GLN A 1 89 ? 7.318 -36.594 -26.081 1.00 67.00 89 GLN A N 1
ATOM 707 C CA . GLN A 1 89 ? 8.678 -36.393 -25.549 1.00 67.00 89 GLN A CA 1
ATOM 708 C C . GLN A 1 89 ? 9.446 -37.698 -25.280 1.00 67.00 89 GLN A C 1
ATOM 710 O O . GLN A 1 89 ? 10.667 -37.675 -25.152 1.00 67.00 89 GLN A O 1
ATOM 715 N N . LYS A 1 90 ? 8.780 -38.863 -25.243 1.00 59.56 90 LYS A N 1
ATOM 716 C CA . LYS A 1 90 ? 9.470 -40.158 -25.071 1.00 59.56 90 LYS A CA 1
ATOM 717 C C . LYS A 1 90 ? 10.357 -40.555 -26.257 1.00 59.56 90 LYS A C 1
ATOM 719 O O . LYS A 1 90 ? 11.148 -41.480 -26.105 1.00 59.56 90 LYS A O 1
ATOM 724 N N . LYS A 1 91 ? 10.258 -39.880 -27.409 1.00 57.06 91 LYS A N 1
ATOM 725 C CA . LYS A 1 91 ? 11.125 -40.150 -28.568 1.00 57.06 91 LYS A CA 1
ATOM 726 C C . LYS A 1 91 ? 12.415 -39.322 -28.590 1.00 57.06 91 LYS A C 1
ATOM 728 O O . LYS A 1 91 ? 13.368 -39.756 -29.223 1.00 57.06 91 LYS A O 1
ATOM 733 N N . ASP A 1 92 ? 12.502 -38.253 -27.795 1.00 53.84 92 ASP A N 1
ATOM 734 C CA . ASP A 1 92 ? 13.643 -37.328 -27.798 1.00 53.84 92 ASP A CA 1
ATOM 735 C C . ASP A 1 92 ? 14.329 -37.279 -26.424 1.00 53.84 92 ASP A C 1
ATOM 737 O O . ASP A 1 92 ? 14.499 -36.227 -25.810 1.00 53.84 92 ASP A O 1
ATOM 741 N N . SER A 1 93 ? 14.770 -38.430 -25.910 1.00 50.53 93 SER A N 1
ATOM 742 C CA . SER A 1 93 ? 15.557 -38.495 -24.660 1.00 50.53 93 SER A CA 1
ATOM 743 C C . SER A 1 93 ? 17.013 -38.006 -24.820 1.00 50.53 93 SER A C 1
ATOM 745 O O . SER A 1 93 ? 17.906 -38.468 -24.114 1.00 50.53 93 SER A O 1
ATOM 747 N N . GLN A 1 94 ? 17.267 -37.056 -25.727 1.00 50.44 94 GLN A N 1
ATOM 748 C CA . GLN A 1 94 ? 18.529 -36.316 -25.854 1.00 50.44 94 GLN A CA 1
ATOM 749 C C . GLN A 1 94 ? 18.297 -34.851 -26.267 1.00 50.44 94 GLN A C 1
ATOM 751 O O . GLN A 1 94 ? 18.961 -34.320 -27.148 1.00 50.44 94 GLN A O 1
ATOM 756 N N . ALA A 1 95 ? 17.387 -34.140 -25.607 1.00 48.50 95 ALA A N 1
ATOM 757 C CA . ALA A 1 95 ? 17.422 -32.680 -25.638 1.00 48.50 95 ALA A CA 1
ATOM 758 C C . ALA A 1 95 ? 17.217 -32.141 -24.225 1.00 48.50 95 ALA A C 1
ATOM 760 O O . ALA A 1 95 ? 16.127 -32.194 -23.663 1.00 48.50 95 ALA A O 1
ATOM 761 N N . LYS A 1 96 ? 18.311 -31.645 -23.635 1.00 48.38 96 LYS A N 1
ATOM 762 C CA . LYS A 1 96 ? 18.326 -30.916 -22.364 1.00 48.38 96 LYS A CA 1
ATOM 763 C C . LYS A 1 96 ? 17.240 -29.838 -22.395 1.00 48.38 96 LYS A C 1
ATOM 765 O O . LYS A 1 96 ? 17.408 -28.816 -23.056 1.00 48.38 96 LYS A O 1
ATOM 770 N N . SER A 1 97 ? 16.161 -30.035 -21.644 1.00 50.19 97 SER A N 1
ATOM 771 C CA . SER A 1 97 ? 15.221 -28.970 -21.317 1.00 50.19 97 SER A CA 1
ATOM 772 C C . SER A 1 97 ? 15.978 -27.926 -20.496 1.00 50.19 97 SER A C 1
ATOM 774 O O . SER A 1 97 ? 16.228 -28.119 -19.304 1.00 50.19 97 SER A O 1
ATOM 776 N N . GLN A 1 98 ? 16.402 -26.839 -21.139 1.00 53.03 98 GLN A N 1
ATOM 777 C CA . GLN A 1 98 ? 16.891 -25.656 -20.446 1.00 53.03 98 GLN A CA 1
ATOM 778 C C . GLN A 1 98 ? 15.731 -25.082 -19.631 1.00 53.03 98 GLN A C 1
ATOM 780 O O . GLN A 1 98 ? 14.917 -24.302 -20.118 1.00 53.03 98 GLN A O 1
ATOM 785 N N . SER A 1 99 ? 15.648 -25.475 -18.362 1.00 48.44 99 SER A N 1
ATOM 786 C CA . SER A 1 99 ? 14.922 -24.702 -17.368 1.00 48.44 99 SER A CA 1
ATOM 787 C C . SER A 1 99 ? 15.531 -23.301 -17.365 1.00 48.44 99 SER A C 1
ATOM 789 O O . SER A 1 99 ? 16.709 -23.152 -17.032 1.00 48.44 99 SER A O 1
ATOM 791 N N . VAL A 1 100 ? 14.762 -22.278 -17.742 1.00 57.91 100 VAL A N 1
ATOM 792 C CA . VAL A 1 100 ? 15.177 -20.878 -17.596 1.00 57.91 100 VAL A CA 1
ATOM 793 C C . VAL A 1 100 ? 15.231 -20.569 -16.098 1.00 57.91 100 VAL A C 1
ATOM 795 O O . VAL A 1 100 ? 14.279 -20.079 -15.489 1.00 57.91 100 VAL A O 1
ATOM 798 N N . SER A 1 101 ? 16.348 -20.924 -15.466 1.00 61.44 101 SER A N 1
ATOM 799 C CA . SER A 1 101 ? 16.654 -20.525 -14.103 1.00 61.44 101 SER A CA 1
ATOM 800 C C . SER A 1 101 ? 16.853 -19.016 -14.103 1.00 61.44 101 SER A C 1
ATOM 802 O O . SER A 1 101 ? 17.708 -18.508 -14.831 1.00 61.44 101 SER A O 1
ATOM 804 N N . LYS A 1 102 ? 16.081 -18.295 -13.285 1.00 62.62 102 LYS A N 1
ATOM 805 C CA . LYS A 1 102 ? 16.292 -16.860 -13.064 1.00 62.62 102 LYS A CA 1
ATOM 806 C C . LYS A 1 102 ? 17.763 -16.631 -12.686 1.00 62.62 102 LYS A C 1
ATOM 808 O O . LYS A 1 102 ? 18.215 -17.241 -11.711 1.00 62.62 102 LYS A O 1
ATOM 813 N N . PRO A 1 103 ? 18.516 -15.805 -13.432 1.00 54.44 103 PRO A N 1
ATOM 814 C CA . PRO A 1 103 ? 19.930 -15.609 -13.154 1.00 54.44 103 PRO A CA 1
ATOM 815 C C . PRO A 1 103 ? 20.096 -14.976 -11.769 1.00 54.44 103 PRO A C 1
ATOM 817 O O . PRO A 1 103 ? 19.419 -14.010 -11.415 1.00 54.44 103 PRO A O 1
ATOM 820 N N . LYS A 1 104 ? 20.997 -15.549 -10.964 1.00 63.66 104 LYS A N 1
ATOM 821 C CA . LYS A 1 104 ? 21.457 -14.929 -9.715 1.00 63.66 104 LYS A CA 1
ATOM 822 C C . LYS A 1 104 ? 22.163 -13.616 -10.082 1.00 63.66 104 LYS A C 1
ATOM 824 O O . LYS A 1 104 ? 22.902 -13.577 -11.064 1.00 63.66 104 LYS A O 1
ATOM 829 N N . SER A 1 105 ? 21.923 -12.562 -9.301 1.00 62.22 105 SER A N 1
ATOM 830 C CA . SER A 1 105 ? 22.238 -11.155 -9.614 1.00 62.22 105 SER A CA 1
ATOM 831 C C . SER A 1 105 ? 23.660 -10.871 -10.117 1.00 62.22 105 SER A C 1
ATOM 833 O O . SER A 1 105 ? 23.842 -9.922 -10.869 1.00 62.22 105 SER A O 1
ATOM 835 N N . GLY A 1 106 ? 24.653 -11.693 -9.764 1.00 64.88 106 GLY A N 1
ATOM 836 C CA . GLY A 1 106 ? 26.042 -11.519 -10.206 1.00 64.88 106 GLY A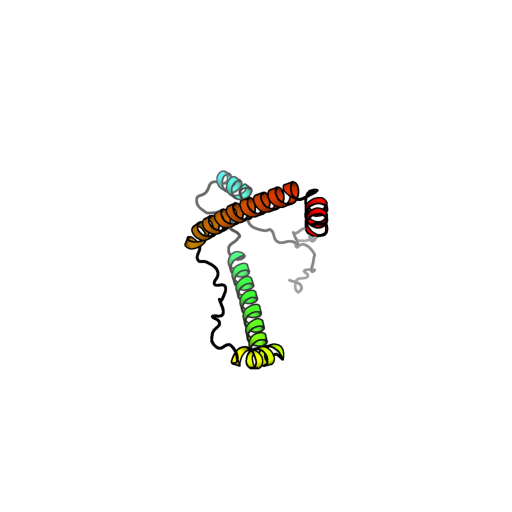 CA 1
ATOM 837 C C . GLY A 1 106 ? 26.299 -11.796 -11.695 1.00 64.88 106 GLY A C 1
ATOM 838 O O . GLY A 1 106 ? 27.185 -11.181 -12.276 1.00 64.88 106 GLY A O 1
ATOM 839 N N . ASN A 1 107 ? 25.511 -12.658 -12.348 1.00 74.25 107 ASN A N 1
ATOM 840 C CA . ASN A 1 107 ? 25.767 -13.068 -13.741 1.00 74.25 107 ASN A CA 1
ATOM 841 C C . ASN A 1 107 ? 25.077 -12.181 -14.792 1.00 74.25 107 ASN A C 1
ATOM 843 O O . ASN A 1 107 ? 25.266 -12.382 -15.990 1.00 74.25 107 ASN A O 1
ATOM 847 N N . LEU A 1 108 ? 24.284 -11.197 -14.359 1.00 80.62 108 LEU A N 1
ATOM 848 C CA . LEU A 1 108 ? 23.536 -10.308 -15.251 1.00 80.62 108 LEU A CA 1
ATOM 849 C C . LEU A 1 108 ? 24.454 -9.377 -16.049 1.00 80.62 108 LEU A C 1
ATOM 851 O O . LEU A 1 108 ? 24.185 -9.129 -17.218 1.00 80.62 108 LEU A O 1
ATOM 855 N N . ASN A 1 109 ? 25.554 -8.905 -15.455 1.00 85.38 109 ASN A N 1
ATOM 856 C CA . ASN A 1 109 ? 26.465 -7.970 -16.123 1.00 85.38 109 ASN A CA 1
ATOM 857 C C . ASN A 1 109 ? 27.247 -8.637 -17.260 1.00 85.38 109 ASN A C 1
ATOM 859 O O . ASN A 1 109 ? 27.398 -8.051 -18.328 1.00 85.38 109 ASN A O 1
ATOM 863 N N . VAL A 1 110 ? 27.695 -9.881 -17.056 1.00 87.44 110 VAL A N 1
ATOM 864 C CA . VAL A 1 110 ? 28.373 -10.661 -18.103 1.00 87.44 110 VAL A CA 1
ATOM 865 C C . VAL A 1 110 ? 27.396 -10.979 -19.234 1.00 87.44 110 VAL A C 1
ATOM 867 O O . VAL A 1 110 ? 27.725 -10.778 -20.398 1.00 87.44 110 VAL A O 1
ATOM 870 N N . GLN A 1 111 ? 26.163 -11.380 -18.902 1.00 87.81 111 GLN A N 1
ATOM 871 C CA . GLN A 1 111 ? 25.122 -11.619 -19.905 1.00 87.81 111 GLN A CA 1
ATOM 872 C C . GLN A 1 111 ? 24.764 -10.346 -20.682 1.00 87.81 111 GLN A C 1
ATOM 874 O O . GLN A 1 111 ? 24.658 -10.386 -21.907 1.00 87.81 111 GLN A O 1
ATOM 879 N N . LEU A 1 112 ? 24.644 -9.204 -20.002 1.00 91.19 112 LEU A N 1
ATOM 880 C CA . LEU A 1 112 ? 24.385 -7.918 -20.643 1.00 91.19 112 LEU A CA 1
ATOM 881 C C . LEU A 1 112 ? 25.494 -7.556 -21.637 1.00 91.19 112 LEU A C 1
ATOM 883 O O . LEU A 1 112 ? 25.192 -7.141 -22.753 1.00 91.19 112 LEU A O 1
ATOM 887 N N . PHE A 1 113 ? 26.758 -7.762 -21.257 1.00 92.69 113 PHE A N 1
ATOM 888 C CA . PHE A 1 113 ? 27.898 -7.515 -22.137 1.00 92.69 113 PHE A CA 1
ATOM 889 C C . PHE A 1 113 ? 27.867 -8.417 -23.378 1.00 92.69 113 PHE A C 1
ATOM 891 O O . PHE A 1 113 ? 27.966 -7.909 -24.494 1.00 92.69 113 PHE A O 1
ATOM 898 N N . THR A 1 114 ? 27.634 -9.723 -23.203 1.00 93.38 114 THR A N 1
ATOM 899 C CA . THR A 1 114 ? 27.535 -10.664 -24.335 1.00 93.38 114 THR A CA 1
ATOM 900 C C . THR A 1 114 ? 26.394 -10.300 -25.286 1.00 93.38 114 THR A C 1
ATOM 902 O O . THR A 1 114 ? 26.598 -10.206 -26.492 1.00 93.38 114 THR A O 1
ATOM 905 N N . VAL A 1 115 ? 25.216 -9.966 -24.747 1.00 95.06 115 VAL A N 1
ATOM 906 C CA . VAL A 1 115 ? 24.056 -9.548 -25.547 1.00 95.06 115 VAL A CA 1
ATOM 907 C C . VAL A 1 115 ? 24.347 -8.243 -26.290 1.00 95.06 115 VAL A C 1
ATOM 909 O O . VAL A 1 115 ? 23.943 -8.072 -27.440 1.00 95.06 115 VAL A O 1
ATOM 912 N N . GLN A 1 116 ? 25.066 -7.309 -25.670 1.00 95.81 116 GLN A N 1
ATOM 913 C CA . GLN A 1 116 ? 25.443 -6.057 -26.318 1.00 95.81 116 GLN A CA 1
ATOM 914 C C . GLN A 1 116 ? 26.440 -6.278 -27.467 1.00 95.81 116 GLN A C 1
ATOM 916 O O . GLN A 1 116 ? 26.366 -5.580 -28.484 1.00 95.81 116 GLN A O 1
ATOM 921 N N . GLU A 1 117 ? 27.359 -7.233 -27.333 1.00 96.25 117 GLU A N 1
ATOM 922 C CA . GLU A 1 117 ? 28.288 -7.622 -28.396 1.00 96.25 117 GLU A CA 1
ATOM 923 C C . GLU A 1 117 ? 27.565 -8.324 -29.557 1.00 96.25 117 GLU A C 1
ATOM 925 O O . GLU A 1 117 ? 27.806 -7.988 -30.722 1.00 96.25 117 GLU A O 1
ATOM 930 N N . ASP A 1 118 ? 26.583 -9.173 -29.251 1.00 96.94 118 ASP A N 1
ATOM 931 C CA . ASP A 1 118 ? 25.708 -9.809 -30.240 1.00 96.94 118 ASP A CA 1
ATOM 932 C C . ASP A 1 118 ? 24.882 -8.782 -31.024 1.00 96.94 118 ASP A C 1
ATOM 934 O O . ASP A 1 118 ? 24.829 -8.815 -32.255 1.00 96.94 118 ASP A O 1
ATOM 938 N N . ILE A 1 119 ? 24.288 -7.798 -30.345 1.00 97.38 119 ILE A N 1
ATOM 939 C CA . ILE A 1 119 ? 23.543 -6.716 -31.011 1.00 97.38 119 ILE A CA 1
ATOM 940 C C . ILE A 1 119 ? 24.461 -5.941 -31.966 1.00 97.38 119 IL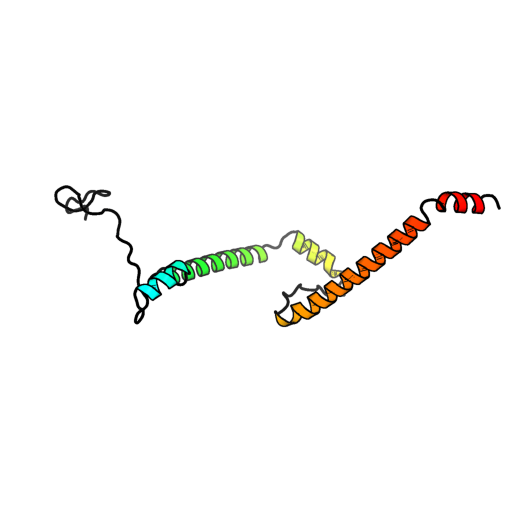E A C 1
ATOM 942 O O . ILE A 1 119 ? 24.074 -5.634 -33.101 1.00 97.38 119 ILE A O 1
ATOM 946 N N . LYS A 1 120 ? 25.695 -5.642 -31.539 1.00 97.00 120 LYS A N 1
ATOM 947 C CA . LYS A 1 120 ? 26.685 -4.955 -32.381 1.00 97.00 120 LYS A CA 1
ATOM 948 C C . LYS A 1 120 ? 27.083 -5.802 -33.591 1.00 97.00 120 LYS A C 1
ATOM 950 O O . LYS A 1 120 ? 27.164 -5.266 -34.701 1.00 97.00 120 LYS A O 1
ATOM 955 N N . SER A 1 121 ? 27.327 -7.099 -33.409 1.00 96.06 121 SER A N 1
ATOM 956 C CA . SER A 1 121 ? 27.748 -8.000 -34.488 1.00 96.06 121 SER A CA 1
ATOM 957 C C . SER A 1 121 ? 26.631 -8.210 -35.522 1.00 96.06 121 SER A C 1
ATOM 959 O O . SER A 1 121 ? 26.866 -8.067 -36.729 1.00 96.06 121 SER A O 1
ATOM 961 N N . VAL A 1 122 ? 25.391 -8.416 -35.068 1.00 97.25 122 VAL A N 1
ATOM 962 C CA . VAL A 1 122 ? 24.197 -8.521 -35.922 1.00 97.25 122 VAL A CA 1
ATOM 963 C C . VAL A 1 122 ? 23.929 -7.205 -36.655 1.00 97.25 122 VAL A C 1
ATOM 965 O O . VAL A 1 122 ? 23.638 -7.218 -37.853 1.00 97.25 122 VAL A O 1
ATOM 968 N N . GLY A 1 123 ? 24.101 -6.060 -35.988 1.00 95.69 123 GLY A N 1
ATOM 969 C CA . GLY A 1 123 ? 23.986 -4.736 -36.604 1.00 95.69 123 GLY A CA 1
ATOM 970 C C . GLY A 1 123 ? 24.958 -4.535 -37.772 1.00 95.69 123 GLY A C 1
ATOM 971 O O . GLY A 1 123 ? 24.539 -4.115 -38.856 1.00 95.69 123 GLY A O 1
ATOM 972 N N . LYS A 1 124 ? 26.232 -4.916 -37.595 1.00 96.19 124 LYS A N 1
ATOM 973 C CA . LYS A 1 124 ? 27.242 -4.891 -38.671 1.00 96.19 124 LYS A CA 1
ATOM 974 C C . LYS A 1 124 ? 26.865 -5.822 -39.822 1.00 96.19 124 LYS A C 1
ATOM 976 O O . LYS A 1 124 ? 26.971 -5.437 -40.987 1.00 96.19 124 LYS A O 1
ATOM 981 N N . ARG A 1 125 ? 26.384 -7.032 -39.515 1.00 96.25 125 ARG A N 1
ATOM 982 C CA . ARG A 1 125 ? 25.965 -8.003 -40.537 1.00 96.25 125 ARG A CA 1
ATOM 983 C C . ARG A 1 125 ? 24.775 -7.490 -41.347 1.00 96.25 125 ARG A C 1
ATOM 985 O O . ARG A 1 125 ? 24.799 -7.582 -42.572 1.00 96.25 125 ARG A O 1
ATOM 992 N N . ARG A 1 126 ? 23.789 -6.872 -40.690 1.00 96.50 126 ARG A N 1
ATOM 993 C CA . ARG A 1 126 ? 22.651 -6.208 -41.342 1.00 96.50 126 ARG A CA 1
ATOM 994 C C . ARG A 1 126 ? 23.115 -5.100 -42.288 1.00 96.50 126 ARG A C 1
ATOM 996 O O . ARG A 1 126 ? 22.647 -5.042 -43.420 1.00 96.50 126 ARG A O 1
ATOM 1003 N N . GLN A 1 127 ? 24.043 -4.249 -41.850 1.00 95.50 127 GLN A N 1
ATOM 1004 C CA . GLN A 1 127 ? 24.581 -3.164 -42.675 1.00 95.50 127 GLN A CA 1
ATOM 1005 C C . GLN A 1 127 ? 25.365 -3.694 -43.883 1.00 95.50 127 GLN A C 1
ATOM 1007 O O . GLN A 1 127 ? 25.185 -3.194 -44.991 1.00 95.50 127 GLN A O 1
ATOM 1012 N N . SER A 1 128 ? 26.177 -4.737 -43.690 1.00 93.56 128 SER A N 1
ATOM 1013 C CA . SER A 1 128 ? 26.904 -5.406 -44.775 1.00 93.56 128 SER A CA 1
ATOM 1014 C C . SER A 1 128 ? 25.945 -5.996 -45.813 1.00 93.56 128 SER A C 1
ATOM 1016 O O . SER A 1 128 ? 26.077 -5.714 -47.003 1.00 93.56 128 SER A O 1
ATOM 1018 N N . LEU A 1 129 ? 24.910 -6.719 -45.370 1.00 93.25 129 LEU A N 1
ATOM 1019 C CA . LEU A 1 129 ? 23.871 -7.261 -46.253 1.00 93.25 129 LEU A CA 1
ATOM 1020 C C . LEU A 1 129 ? 23.099 -6.156 -46.985 1.00 93.25 129 LEU A C 1
ATOM 1022 O O . LEU A 1 129 ? 22.840 -6.275 -48.180 1.00 93.25 129 LEU A O 1
ATOM 1026 N N . GLN A 1 130 ? 22.767 -5.058 -46.305 1.00 93.56 130 GLN A N 1
ATOM 1027 C CA . GLN A 1 130 ? 22.092 -3.915 -46.922 1.00 93.56 130 GLN A CA 1
ATOM 1028 C C . GLN A 1 130 ? 22.977 -3.242 -47.984 1.00 93.56 130 GLN A C 1
ATOM 1030 O O . GLN A 1 130 ? 22.482 -2.880 -49.051 1.00 93.56 130 GLN A O 1
ATOM 1035 N N . ALA A 1 131 ? 24.284 -3.122 -47.734 1.00 89.50 131 ALA A N 1
ATOM 1036 C CA . ALA A 1 131 ? 25.246 -2.596 -48.698 1.00 89.50 131 ALA A CA 1
ATOM 1037 C C . ALA A 1 131 ? 25.434 -3.538 -49.898 1.00 89.50 131 ALA A C 1
ATOM 1039 O O . ALA A 1 131 ? 25.476 -3.074 -51.037 1.00 89.50 131 ALA A O 1
ATOM 1040 N N . GLN A 1 132 ? 25.499 -4.854 -49.671 1.00 87.56 132 GLN A N 1
ATOM 1041 C CA . GLN A 1 132 ? 25.508 -5.857 -50.742 1.00 87.56 132 GLN A CA 1
ATOM 1042 C C . GLN A 1 132 ? 24.238 -5.747 -51.593 1.00 87.56 132 GLN A C 1
ATOM 1044 O O . GLN A 1 132 ? 24.316 -5.638 -52.815 1.00 87.56 132 GLN A O 1
ATOM 1049 N N . PHE A 1 133 ? 23.069 -5.678 -50.957 1.00 86.38 133 PHE A N 1
ATOM 1050 C CA . PHE A 1 133 ? 21.799 -5.517 -51.656 1.00 86.38 133 PHE A CA 1
ATOM 1051 C C . PHE A 1 133 ? 21.756 -4.224 -52.479 1.00 86.38 133 PHE A C 1
ATOM 1053 O O . PHE A 1 133 ? 21.399 -4.268 -53.652 1.00 86.38 133 PHE A O 1
ATOM 1060 N N . ALA A 1 134 ? 22.193 -3.093 -51.916 1.00 84.56 134 ALA A N 1
ATOM 1061 C CA . ALA A 1 134 ? 22.266 -1.816 -52.628 1.00 84.56 134 ALA A CA 1
ATOM 1062 C C . ALA A 1 134 ? 23.188 -1.883 -53.859 1.00 84.56 134 ALA A C 1
ATOM 1064 O O . ALA A 1 134 ? 22.831 -1.374 -54.916 1.00 84.56 134 ALA A O 1
ATOM 1065 N N . ARG A 1 135 ? 24.330 -2.580 -53.764 1.00 79.50 135 ARG A N 1
ATOM 1066 C C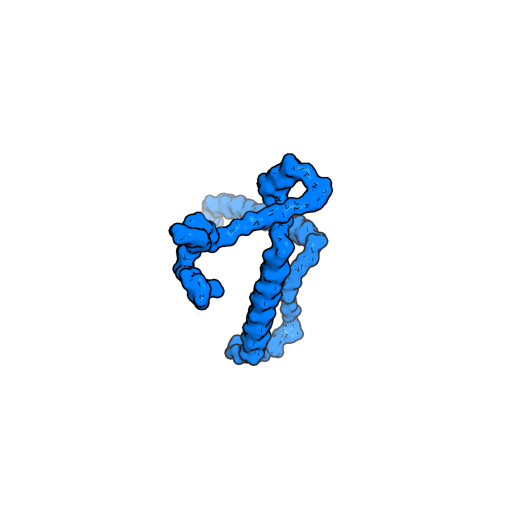A . ARG A 1 135 ? 25.256 -2.793 -54.894 1.00 79.50 135 ARG A CA 1
ATOM 1067 C C . ARG A 1 135 ? 24.646 -3.634 -56.018 1.00 79.50 135 ARG A C 1
ATOM 1069 O O . ARG A 1 135 ? 25.022 -3.444 -57.176 1.00 79.50 135 ARG A O 1
ATOM 1076 N N . HIS A 1 136 ? 23.742 -4.552 -55.684 1.00 75.06 136 HIS A N 1
ATOM 1077 C CA . HIS A 1 136 ? 23.065 -5.438 -56.634 1.00 75.06 136 HIS A CA 1
ATOM 1078 C C . HIS A 1 136 ? 21.686 -4.929 -57.089 1.00 75.06 136 HIS A C 1
ATOM 1080 O O . HIS A 1 136 ? 21.087 -5.539 -57.980 1.00 75.06 136 HIS A O 1
ATOM 1086 N N . LYS A 1 137 ? 21.203 -3.805 -56.539 1.00 69.69 137 LYS A N 1
ATOM 1087 C CA . LYS A 1 137 ? 19.945 -3.134 -56.904 1.00 69.69 137 LYS A CA 1
ATOM 1088 C C . LYS A 1 137 ? 20.105 -2.433 -58.266 1.00 69.69 137 LYS A C 1
ATOM 1090 O O . LYS A 1 137 ? 20.269 -1.226 -58.342 1.00 69.69 137 LYS A O 1
ATOM 1095 N N . GLY A 1 138 ? 20.166 -3.233 -59.329 1.00 63.19 138 GLY A N 1
ATOM 1096 C CA . GLY A 1 138 ? 20.367 -2.802 -60.721 1.00 63.19 138 GLY A CA 1
ATOM 1097 C C . GLY A 1 138 ? 21.154 -3.823 -61.549 1.00 63.19 138 GLY A C 1
ATOM 1098 O O . GLY A 1 138 ? 20.773 -4.147 -62.664 1.00 63.19 138 GLY A O 1
ATOM 1099 N N . ARG A 1 139 ? 22.178 -4.455 -60.958 1.00 59.34 139 ARG A N 1
ATOM 1100 C CA . ARG A 1 139 ? 23.032 -5.444 -61.651 1.00 59.34 139 ARG A CA 1
ATOM 1101 C C . ARG A 1 139 ? 22.416 -6.836 -61.813 1.00 59.34 139 ARG A C 1
ATOM 1103 O O . ARG A 1 139 ? 22.911 -7.629 -62.604 1.00 59.34 139 ARG A O 1
ATOM 1110 N N . ARG A 1 140 ? 21.350 -7.166 -61.071 1.00 55.66 140 ARG A N 1
ATOM 1111 C CA . ARG A 1 140 ? 20.675 -8.471 -61.208 1.00 55.66 140 ARG A CA 1
ATOM 1112 C C . ARG A 1 140 ? 19.907 -8.625 -62.518 1.00 55.66 140 ARG A C 1
ATOM 1114 O O . ARG A 1 140 ? 19.721 -9.757 -62.931 1.00 55.66 140 ARG A O 1
ATOM 1121 N N . VAL A 1 141 ? 19.488 -7.537 -63.164 1.00 56.50 141 VAL A N 1
ATOM 1122 C CA . VAL A 1 141 ? 18.822 -7.639 -64.470 1.00 56.50 141 VAL A CA 1
ATOM 1123 C C . VAL A 1 141 ? 19.882 -7.873 -65.553 1.00 56.50 141 VAL A C 1
ATOM 1125 O O . VAL A 1 141 ? 19.801 -8.857 -66.272 1.00 56.50 141 VAL A O 1
ATOM 1128 N N . GLU A 1 142 ? 20.961 -7.087 -65.576 1.00 54.22 142 GLU A N 1
ATOM 1129 C CA . GLU A 1 142 ? 22.013 -7.208 -66.602 1.00 54.22 142 GLU A CA 1
ATOM 1130 C C . GLU A 1 142 ? 22.835 -8.505 -66.526 1.00 54.22 142 GLU A C 1
ATOM 1132 O O . GLU A 1 142 ? 23.131 -9.089 -67.563 1.00 54.22 142 GLU A O 1
ATOM 1137 N N . ILE A 1 143 ? 23.162 -9.013 -65.329 1.00 57.19 143 ILE A N 1
ATOM 1138 C CA . ILE A 1 143 ? 23.938 -10.264 -65.192 1.00 57.19 143 ILE A CA 1
ATOM 1139 C C . ILE A 1 143 ? 23.103 -11.495 -65.584 1.00 57.19 143 ILE A C 1
ATOM 1141 O O . ILE A 1 143 ? 23.656 -12.455 -66.109 1.00 57.19 143 ILE A O 1
ATOM 1145 N N . ILE A 1 144 ? 21.780 -11.476 -65.374 1.00 59.69 144 ILE A N 1
ATOM 1146 C CA . ILE A 1 144 ? 20.902 -12.562 -65.839 1.00 59.69 144 ILE A CA 1
ATOM 1147 C C . ILE A 1 144 ? 20.788 -12.529 -67.371 1.00 59.69 144 ILE A C 1
ATOM 1149 O O . ILE A 1 144 ? 20.888 -13.580 -67.993 1.00 59.69 144 ILE A O 1
ATOM 1153 N N . TYR A 1 145 ? 20.664 -11.350 -67.992 1.00 53.94 145 TYR A N 1
ATOM 1154 C CA . TYR A 1 145 ? 20.622 -11.245 -69.457 1.00 53.94 145 TYR A CA 1
ATOM 1155 C C . TYR A 1 145 ? 21.959 -11.607 -70.130 1.00 53.94 145 TYR A C 1
ATOM 1157 O O . TYR A 1 145 ? 21.935 -12.265 -71.165 1.00 53.94 145 TYR A O 1
ATOM 1165 N N . LEU A 1 146 ? 23.115 -11.275 -69.538 1.00 52.66 146 LEU A N 1
ATOM 1166 C CA . LEU A 1 146 ? 24.426 -11.653 -70.097 1.00 52.66 146 LEU A CA 1
ATOM 1167 C C . LEU A 1 146 ? 24.747 -13.153 -69.980 1.00 52.66 146 LEU A C 1
ATOM 1169 O O . LEU A 1 146 ? 25.512 -13.663 -70.785 1.00 52.66 146 LEU A O 1
ATOM 1173 N N . CYS A 1 147 ? 24.178 -13.855 -68.995 1.00 51.75 147 CYS A N 1
ATOM 1174 C CA . CYS A 1 147 ? 24.396 -15.296 -68.799 1.00 51.75 147 CYS A CA 1
ATOM 1175 C C . CYS A 1 147 ? 23.433 -16.174 -69.625 1.00 51.75 147 CYS A C 1
ATOM 1177 O O . CYS A 1 147 ? 23.596 -17.387 -69.662 1.00 51.75 147 CYS A O 1
ATOM 1179 N N . ILE A 1 148 ? 22.398 -15.581 -70.237 1.00 54.19 148 ILE A N 1
ATOM 1180 C CA . ILE A 1 148 ? 21.419 -16.278 -71.094 1.00 54.19 148 ILE A CA 1
ATOM 1181 C C . ILE A 1 148 ? 21.738 -16.078 -72.593 1.00 54.19 148 ILE A C 1
ATOM 1183 O O . ILE A 1 148 ? 21.279 -16.859 -73.420 1.00 54.19 148 ILE A O 1
ATOM 1187 N N . LEU A 1 149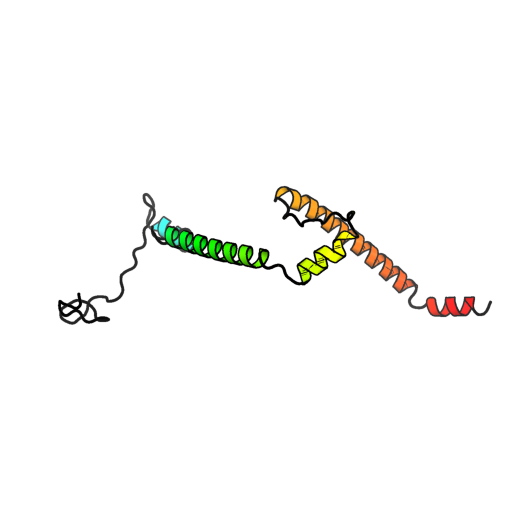 ? 22.517 -15.049 -72.952 1.00 48.41 149 LEU A N 1
ATOM 1188 C CA . LEU A 1 149 ? 22.852 -14.670 -74.337 1.00 48.41 149 LEU A CA 1
ATOM 1189 C C . LEU A 1 149 ? 24.312 -14.953 -74.753 1.00 48.41 149 LEU A C 1
ATOM 1191 O O . LEU A 1 149 ? 24.726 -14.504 -75.822 1.00 48.41 149 LEU A O 1
ATOM 1195 N N . GLY A 1 150 ? 25.080 -15.687 -73.946 1.00 44.12 150 GLY A N 1
ATOM 1196 C CA . GLY A 1 150 ? 26.397 -16.237 -74.298 1.00 44.12 150 GLY A CA 1
ATOM 1197 C C . GLY A 1 150 ? 26.435 -17.730 -74.025 1.00 44.12 150 GLY A C 1
ATOM 1198 O O . GLY A 1 150 ? 27.105 -18.440 -74.803 1.00 44.12 150 GLY A O 1
#

Sequence (150 aa):
MAKMGYVVGKGLGKSGEGRVEPVEIKILPPGKSLDMCAEMREEGKLRKAPGQEKEGRRRRRRKRRLVETSRIEEEKRVNVFDFLNAKLQKKDSQAKSQSVSKPKSGNLNVQLFTVQEDIKSVGKRRQSLQAQFARHKGRRVEIIYLCILG